Protein AF-A0A524LRJ5-F1 (afdb_monomer_lite)

Secondary structure (DSSP, 8-state):
--------------------------EEEE-SEESHHHHHHH-TTS-TT-EEEE-STT-EEEE--SSSSEEE-SEEEEEEPTT-SS--EEEE--TT-------SEEE-TT-EEEEES--

Radius of gyration: 24.69 Å; chains: 1; bounding box: 74×75×44 Å

Sequence (119 aa):
MKTRIFTVLAVMTLIVLWVIPGTAQTVHYVNAGENTLFDVITDSLTLSGDIIELVDDGGVYVYTMDSDKIEVDKVLTIRAAEGLNNKPIIRNDRVGSTSNSTRNLEIISGGSLTLIGLE

pLDDT: mean 82.55, std 18.98, range [41.06, 98.62]

Foldseek 3Di:
DDDDDDDDDDPVPPPPVPPPPDPPAEEAEFEADECRVLCQQPDPVHAANHEYEYEDQQGEHEYADPDPEREHQHNYEYEYDPPRPHAYEYDYPHPPPPDPSPHHHDYDHNGDYHYYRHD

Structure (mmCIF, N/CA/C/O backbone):
data_AF-A0A524LRJ5-F1
#
_entry.id   AF-A0A524LRJ5-F1
#
loop_
_atom_site.group_PDB
_atom_site.id
_atom_site.type_symbol
_atom_site.label_atom_id
_atom_site.label_alt_id
_atom_site.label_comp_id
_atom_site.label_asym_id
_atom_site.label_entity_id
_atom_site.label_seq_id
_atom_site.pdbx_PDB_ins_code
_atom_site.Cartn_x
_atom_site.Cartn_y
_atom_site.Cartn_z
_atom_site.occupancy
_atom_site.B_iso_or_equiv
_atom_site.auth_seq_id
_atom_site.auth_comp_id
_atom_site.auth_asym_id
_atom_site.auth_atom_id
_atom_site.pdbx_PDB_model_num
ATOM 1 N N . MET A 1 1 ? -52.421 55.422 27.328 1.00 43.94 1 MET A N 1
ATOM 2 C CA . MET A 1 1 ? -51.275 55.530 26.387 1.00 43.94 1 MET A CA 1
ATOM 3 C C . MET A 1 1 ? -50.014 55.642 27.233 1.00 43.94 1 MET A C 1
ATOM 5 O O . MET A 1 1 ? -49.984 56.554 28.033 1.00 43.94 1 MET A O 1
ATOM 9 N N . LYS A 1 2 ? -48.986 54.791 27.225 1.00 43.97 2 LYS A N 1
ATOM 10 C CA . LYS A 1 2 ? -48.541 53.659 26.397 1.00 43.97 2 LYS A CA 1
ATOM 11 C C . LYS A 1 2 ? -47.842 52.661 27.344 1.00 43.97 2 LYS A C 1
ATOM 13 O O . LYS A 1 2 ? -46.968 53.063 28.100 1.00 43.97 2 LYS A O 1
ATOM 18 N N . THR A 1 3 ? -48.193 51.381 27.280 1.00 41.06 3 THR A N 1
ATOM 19 C CA . THR A 1 3 ? -47.320 50.257 27.684 1.00 41.06 3 THR A CA 1
ATOM 20 C C . THR A 1 3 ? -46.216 50.160 26.603 1.00 41.06 3 THR A C 1
ATOM 22 O O . THR A 1 3 ? -46.502 50.479 25.449 1.00 41.06 3 THR A O 1
ATOM 25 N N . ARG A 1 4 ? -44.944 49.828 26.866 1.00 50.56 4 ARG A N 1
ATOM 26 C CA . ARG A 1 4 ? -44.391 48.458 26.949 1.00 50.56 4 ARG A CA 1
ATOM 27 C C . ARG A 1 4 ? -42.881 48.543 27.263 1.00 50.56 4 ARG A C 1
ATOM 29 O O . ARG A 1 4 ? -42.209 49.365 26.660 1.00 50.56 4 ARG A O 1
ATOM 36 N N . ILE A 1 5 ? -42.407 47.934 28.354 1.00 56.97 5 ILE A N 1
ATOM 37 C CA . ILE A 1 5 ? -41.905 46.547 28.527 1.00 56.97 5 ILE A CA 1
ATOM 38 C C . ILE A 1 5 ? -40.418 46.408 28.148 1.00 56.97 5 ILE A C 1
ATOM 40 O O . ILE A 1 5 ? -39.979 46.809 27.078 1.00 56.97 5 ILE A O 1
ATOM 44 N N . PHE A 1 6 ? -39.699 45.847 29.117 1.00 53.22 6 PHE A N 1
ATOM 45 C CA . PHE A 1 6 ? -38.280 45.549 29.234 1.00 53.22 6 PHE A CA 1
ATOM 46 C C . PHE A 1 6 ? -37.778 44.451 28.268 1.00 53.22 6 PHE A C 1
ATOM 48 O O . PHE A 1 6 ? -38.572 43.693 27.715 1.00 53.22 6 PHE A O 1
ATOM 55 N N . THR A 1 7 ? -36.442 44.304 28.234 1.00 43.97 7 THR A N 1
ATOM 56 C CA . THR A 1 7 ? -35.706 43.014 28.218 1.00 43.97 7 THR A CA 1
ATOM 57 C C . THR A 1 7 ? -34.920 42.675 26.937 1.00 43.97 7 THR A C 1
ATOM 59 O O . THR A 1 7 ? -35.451 42.148 25.972 1.00 43.97 7 THR A O 1
ATOM 62 N N . VAL A 1 8 ? -33.617 42.997 26.990 1.00 44.19 8 VAL A N 1
ATOM 63 C CA . VAL A 1 8 ? -32.451 42.083 26.912 1.00 44.19 8 VAL A CA 1
ATOM 64 C C . VAL A 1 8 ? -32.404 41.047 25.768 1.00 44.19 8 VAL A C 1
ATOM 66 O O . VAL A 1 8 ? -33.165 40.092 25.740 1.00 44.19 8 VAL A O 1
ATOM 69 N N . LEU A 1 9 ? -31.353 41.202 24.947 1.00 49.91 9 LEU A N 1
ATOM 70 C CA . LEU A 1 9 ? -30.474 40.150 24.409 1.00 49.91 9 LEU A CA 1
ATOM 71 C C . LEU A 1 9 ? -31.120 39.041 23.560 1.00 49.91 9 LEU A C 1
ATOM 73 O O . LEU A 1 9 ? -31.596 38.032 24.064 1.00 49.91 9 LEU A O 1
ATOM 77 N N . ALA A 1 10 ? -30.949 39.150 22.246 1.00 45.69 10 ALA A N 1
ATOM 78 C CA . ALA A 1 10 ? -30.918 37.988 21.366 1.00 45.69 10 ALA A CA 1
ATOM 79 C C . ALA A 1 10 ? -29.766 38.169 20.374 1.00 45.69 10 ALA A C 1
ATOM 81 O O . ALA A 1 10 ? -29.952 38.535 19.216 1.00 45.69 10 ALA A O 1
ATOM 82 N N . VAL A 1 11 ? -28.545 37.937 20.866 1.00 45.44 11 VAL A N 1
ATOM 83 C CA . VAL A 1 11 ? -27.429 37.528 20.011 1.00 45.44 11 VAL A CA 1
ATOM 84 C C . VAL A 1 11 ? -27.835 36.160 19.470 1.00 45.44 11 VAL A C 1
ATOM 86 O O . VAL A 1 11 ? -27.663 35.137 20.126 1.00 45.44 11 VAL A O 1
ATOM 89 N N . MET A 1 12 ? -28.498 36.157 18.318 1.00 45.38 12 MET A N 1
ATOM 90 C CA . MET A 1 12 ? -28.924 34.944 17.635 1.00 45.38 12 MET A CA 1
ATOM 91 C C . MET A 1 12 ? -27.714 34.373 16.892 1.00 45.38 12 MET A C 1
ATOM 93 O O . MET A 1 12 ? -27.611 34.436 15.670 1.00 45.38 12 MET A O 1
ATOM 97 N N . THR A 1 13 ? -26.748 33.874 17.666 1.00 54.78 13 THR A N 1
ATOM 98 C CA . THR A 1 13 ? -25.633 33.080 17.160 1.00 54.78 13 THR A CA 1
ATOM 99 C C . THR A 1 13 ? -26.225 31.799 16.590 1.00 54.78 13 THR A C 1
ATOM 101 O O . THR A 1 13 ? -26.645 30.910 17.330 1.00 54.78 13 THR A O 1
ATOM 104 N N . LEU A 1 14 ? -26.295 31.714 15.265 1.00 50.03 14 LEU A N 1
ATOM 105 C CA . LEU A 1 14 ? -26.525 30.463 14.562 1.00 50.03 14 LEU A CA 1
ATOM 106 C C . LEU A 1 14 ? -25.326 29.556 14.864 1.00 50.03 14 LEU A C 1
ATOM 108 O O . LEU A 1 14 ? -24.270 29.679 14.247 1.00 50.03 14 LEU A O 1
ATOM 112 N N . ILE A 1 15 ? -25.468 28.678 15.856 1.00 57.53 15 ILE A N 1
ATOM 113 C CA . ILE A 1 15 ? -24.544 27.567 16.067 1.00 57.53 15 ILE A CA 1
ATOM 114 C C . ILE A 1 15 ? -24.786 26.613 14.899 1.00 57.53 15 ILE A C 1
ATOM 116 O O . ILE A 1 15 ? -25.651 25.741 14.951 1.00 57.53 15 ILE A O 1
ATOM 120 N N . VAL A 1 16 ? -24.053 26.823 13.805 1.00 57.28 16 VAL A N 1
ATOM 121 C CA . VAL A 1 16 ? -23.838 25.781 12.806 1.00 57.28 16 VAL A CA 1
ATOM 122 C C . VAL A 1 16 ? -23.028 24.718 13.530 1.00 57.28 16 VAL 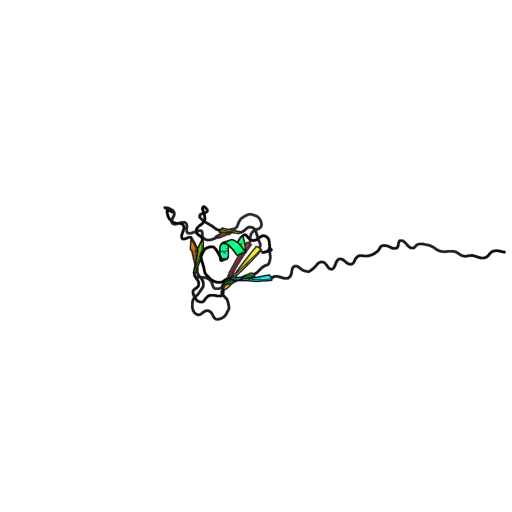A C 1
ATOM 124 O O . VAL A 1 16 ? -21.826 24.872 13.745 1.00 57.28 16 VAL A O 1
ATOM 127 N N . LEU A 1 17 ? -23.721 23.685 14.002 1.00 54.91 17 LEU A N 1
ATOM 128 C CA . LEU A 1 17 ? -23.103 22.485 14.530 1.00 54.91 17 LEU A CA 1
ATOM 129 C C . LEU A 1 17 ? -22.402 21.823 13.342 1.00 54.91 17 LEU A C 1
ATOM 131 O O . LEU A 1 17 ? -23.007 21.053 12.599 1.00 54.91 17 LEU A O 1
ATOM 135 N N . TRP A 1 18 ? -21.146 22.200 13.104 1.00 58.88 18 TRP A N 1
ATOM 136 C CA . TRP A 1 18 ? -20.268 21.438 12.236 1.00 58.88 18 TRP A CA 1
ATOM 137 C C . TRP A 1 18 ? -20.172 20.061 12.872 1.00 58.88 18 TRP A C 1
ATOM 139 O O . TRP A 1 18 ? -19.481 19.868 13.872 1.00 58.88 18 TRP A O 1
ATOM 149 N N . VAL A 1 19 ? -20.929 19.113 12.326 1.00 54.06 19 VAL A N 1
ATOM 150 C CA . VAL A 1 19 ? -20.603 17.705 12.472 1.00 54.06 19 VAL A CA 1
ATOM 151 C C . VAL A 1 19 ? -19.222 17.606 11.853 1.00 54.06 19 VAL A C 1
ATOM 153 O O . VAL A 1 19 ? -19.092 17.629 10.635 1.00 54.06 19 VAL A O 1
ATOM 156 N N . ILE A 1 20 ? -18.186 17.638 12.688 1.00 62.09 20 ILE A N 1
ATOM 157 C CA . ILE A 1 20 ? -16.846 17.263 12.268 1.00 62.09 20 ILE A CA 1
ATOM 158 C C . ILE A 1 20 ? -17.015 15.784 11.932 1.00 62.09 20 ILE A C 1
ATOM 160 O O . ILE A 1 20 ? -17.280 15.012 12.861 1.00 62.09 20 ILE A O 1
ATOM 164 N N . PRO A 1 21 ? -16.991 15.369 10.650 1.00 60.34 21 PRO A N 1
ATOM 165 C CA . PRO A 1 21 ? -16.939 13.951 10.372 1.00 60.34 21 PRO A CA 1
ATOM 166 C C . PRO A 1 21 ? -15.693 13.454 11.099 1.00 60.34 21 PRO A C 1
ATOM 168 O O . PRO A 1 21 ? -14.584 13.919 10.831 1.00 60.34 21 PRO A O 1
ATOM 171 N N . GLY A 1 22 ? -15.879 12.579 12.090 1.00 60.12 22 GLY A N 1
ATOM 172 C CA . GLY A 1 22 ? -14.759 11.802 12.596 1.00 60.12 22 GLY A CA 1
ATOM 173 C C . GLY A 1 22 ? -14.112 11.167 11.374 1.00 60.12 22 GLY A C 1
ATOM 174 O O . GLY A 1 22 ? -14.838 10.678 10.507 1.00 60.12 22 GLY A O 1
ATOM 175 N N . THR A 1 23 ? -12.790 11.265 11.251 1.00 63.84 23 THR A N 1
ATOM 176 C CA . THR A 1 23 ? -12.048 10.651 10.150 1.00 63.84 23 THR A CA 1
ATOM 177 C C . THR A 1 23 ? -12.337 9.157 10.189 1.00 63.84 23 THR A C 1
ATOM 179 O O . THR A 1 23 ? -11.756 8.425 10.992 1.00 63.84 23 THR A O 1
ATOM 182 N N . ALA A 1 24 ? -13.325 8.724 9.410 1.00 75.06 24 ALA A N 1
ATOM 183 C CA . ALA A 1 24 ? -13.663 7.326 9.289 1.00 75.06 24 ALA A CA 1
ATOM 184 C C . ALA A 1 24 ? -12.487 6.689 8.560 1.00 75.06 24 ALA A C 1
ATOM 186 O O . ALA A 1 24 ? -12.210 7.035 7.414 1.00 75.06 24 ALA A O 1
ATOM 187 N N . GLN A 1 25 ? -11.766 5.822 9.265 1.00 88.06 25 GLN A N 1
ATOM 188 C CA . GLN A 1 25 ? -10.726 4.997 8.671 1.00 88.06 25 GLN A CA 1
ATOM 189 C C . GLN A 1 25 ? -11.333 4.247 7.483 1.00 88.06 25 GLN A C 1
ATOM 191 O O . GLN A 1 25 ? -12.290 3.485 7.656 1.00 88.06 25 GLN A O 1
ATOM 196 N N . THR A 1 26 ? -10.799 4.492 6.289 1.00 95.44 26 THR A N 1
ATOM 197 C CA . THR A 1 26 ? -11.261 3.857 5.054 1.00 95.44 26 THR A CA 1
ATOM 198 C C . THR A 1 26 ? -10.388 2.644 4.746 1.00 95.44 26 THR A C 1
ATOM 200 O O . THR A 1 26 ? -9.191 2.637 5.038 1.00 95.44 26 THR A O 1
ATOM 203 N N . VAL A 1 27 ? -10.998 1.592 4.190 1.00 97.75 27 VAL A N 1
ATOM 204 C CA . VAL A 1 27 ? -10.288 0.401 3.707 1.00 97.75 27 VAL A CA 1
ATOM 205 C C . VAL A 1 27 ? -10.252 0.434 2.182 1.00 97.75 27 VAL A C 1
ATOM 207 O O . VAL A 1 27 ? -11.301 0.421 1.537 1.00 97.75 27 VAL A O 1
ATOM 210 N N . HIS A 1 28 ? -9.047 0.454 1.621 1.00 98.25 28 HIS A N 1
ATOM 211 C CA . HIS A 1 28 ? -8.770 0.395 0.189 1.00 98.25 28 HIS A CA 1
ATOM 212 C C . HIS A 1 28 ? -8.388 -1.037 -0.181 1.00 98.25 28 HIS A C 1
ATOM 214 O O . HIS A 1 28 ? -7.331 -1.514 0.222 1.00 98.25 28 HIS A O 1
ATOM 220 N N . TYR A 1 29 ? -9.245 -1.737 -0.922 1.00 98.25 29 TYR A N 1
ATOM 221 C CA . TYR A 1 29 ? -8.967 -3.097 -1.393 1.00 98.25 29 TYR A CA 1
ATOM 222 C C . TYR A 1 29 ? -8.143 -3.041 -2.679 1.00 98.25 29 TYR A C 1
ATOM 224 O O . TYR A 1 29 ? -8.552 -2.392 -3.644 1.00 98.25 29 TYR A O 1
ATOM 232 N N . VAL A 1 30 ? -6.997 -3.721 -2.703 1.00 98.44 30 VAL A N 1
ATOM 233 C CA . VAL A 1 30 ? -6.028 -3.624 -3.802 1.00 98.44 30 VAL A CA 1
ATOM 234 C C . VAL A 1 30 ? -5.694 -5.011 -4.332 1.00 98.44 30 VAL A C 1
ATOM 236 O O . VAL A 1 30 ? -5.111 -5.839 -3.627 1.00 98.44 30 VAL A O 1
ATOM 239 N N . ASN A 1 31 ? -6.039 -5.251 -5.595 1.00 98.31 31 ASN A N 1
ATOM 240 C CA . ASN A 1 31 ? -5.592 -6.430 -6.335 1.00 98.31 31 ASN A CA 1
ATOM 241 C C . ASN A 1 31 ? -4.105 -6.287 -6.685 1.00 98.31 31 ASN A C 1
ATOM 243 O O . ASN A 1 31 ? -3.612 -5.177 -6.887 1.00 98.31 31 ASN A O 1
ATOM 247 N N . ALA A 1 32 ? -3.400 -7.406 -6.775 1.00 97.38 32 ALA A N 1
ATOM 248 C CA . ALA A 1 32 ? -2.020 -7.464 -7.214 1.00 97.38 32 ALA A CA 1
ATOM 249 C C . ALA A 1 32 ? -1.869 -6.976 -8.658 1.00 97.38 32 ALA A C 1
ATOM 251 O O . ALA A 1 32 ? -2.757 -7.112 -9.501 1.00 97.38 32 ALA A O 1
ATOM 252 N N . GLY A 1 33 ? -0.697 -6.426 -8.951 1.00 94.50 33 GLY A N 1
ATOM 253 C CA . GLY A 1 33 ? -0.383 -5.891 -10.263 1.00 94.50 33 GLY A CA 1
ATOM 254 C C . GLY A 1 33 ? 0.664 -4.796 -10.203 1.00 94.50 33 GLY A C 1
ATOM 255 O O . GLY A 1 33 ? 1.053 -4.329 -9.130 1.00 94.50 33 GLY A O 1
ATOM 256 N N . GLU A 1 34 ? 1.102 -4.388 -11.385 1.00 92.44 34 GLU A N 1
ATOM 257 C CA . GLU A 1 34 ? 2.058 -3.306 -11.566 1.00 92.44 34 GLU A CA 1
ATOM 258 C C . GLU A 1 34 ? 1.441 -1.968 -11.139 1.00 92.44 34 GLU A C 1
ATOM 260 O O . GLU A 1 34 ? 0.329 -1.631 -11.539 1.00 92.44 34 GLU A O 1
ATOM 265 N N . ASN A 1 35 ? 2.158 -1.232 -10.293 1.00 92.44 35 ASN A N 1
ATOM 266 C CA . ASN A 1 35 ? 1.845 0.090 -9.748 1.00 92.44 35 ASN A CA 1
ATOM 267 C C . ASN A 1 35 ? 0.531 0.215 -8.957 1.00 92.44 35 ASN A C 1
ATOM 269 O O . ASN A 1 35 ? 0.300 1.244 -8.339 1.00 92.44 35 ASN A O 1
ATOM 273 N N . THR A 1 36 ? -0.263 -0.847 -8.838 1.00 95.50 36 THR A N 1
ATOM 274 C CA . THR A 1 36 ? -1.531 -0.872 -8.082 1.00 95.50 36 THR A CA 1
ATOM 275 C C . THR A 1 36 ? -1.402 -0.358 -6.643 1.00 95.50 36 THR A C 1
ATOM 277 O O . THR A 1 36 ? -2.170 0.495 -6.205 1.00 95.50 36 THR A O 1
ATOM 280 N N . LEU A 1 37 ? -0.404 -0.843 -5.899 1.00 95.50 37 LEU A N 1
ATOM 281 C CA . LEU A 1 37 ? -0.140 -0.399 -4.529 1.00 95.50 37 LEU A CA 1
ATOM 282 C C . LEU A 1 37 ? 0.460 1.013 -4.484 1.00 95.50 37 LEU A C 1
AT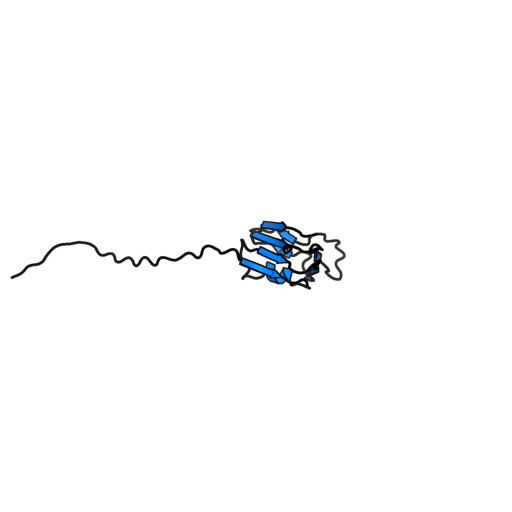OM 284 O O . LEU A 1 37 ? 0.143 1.788 -3.584 1.00 95.50 37 LEU A O 1
ATOM 288 N N . PHE A 1 38 ? 1.321 1.345 -5.447 1.00 94.50 38 PHE A N 1
ATOM 289 C CA . PHE A 1 38 ? 1.924 2.672 -5.560 1.00 94.50 38 PHE A CA 1
ATOM 290 C C . PHE A 1 38 ? 0.853 3.748 -5.769 1.00 94.50 38 PHE A C 1
ATOM 292 O O . PHE A 1 38 ? 0.849 4.756 -5.058 1.00 94.50 38 PHE A O 1
ATOM 299 N N . ASP A 1 39 ? -0.084 3.499 -6.683 1.00 95.06 39 ASP A N 1
ATOM 300 C CA . ASP A 1 39 ? -1.176 4.411 -7.006 1.00 95.06 39 ASP A CA 1
ATOM 301 C C . ASP A 1 39 ? -2.010 4.703 -5.755 1.00 95.06 39 ASP A C 1
ATOM 303 O O . ASP A 1 39 ? -2.248 5.862 -5.430 1.00 95.06 39 ASP A O 1
ATOM 307 N N . VAL A 1 40 ? -2.362 3.674 -4.977 1.00 96.94 40 VAL A N 1
ATOM 308 C CA . VAL A 1 40 ? -3.169 3.846 -3.757 1.00 96.94 40 VAL A CA 1
ATOM 309 C C . VAL A 1 40 ? -2.405 4.568 -2.642 1.00 96.94 40 VAL A C 1
ATOM 311 O O . VAL A 1 40 ? -2.985 5.412 -1.962 1.00 96.94 40 VAL A O 1
ATOM 314 N N . ILE A 1 41 ? -1.113 4.285 -2.436 1.00 95.56 41 ILE A N 1
ATOM 315 C CA . ILE A 1 41 ? -0.303 4.975 -1.410 1.00 95.56 41 ILE A CA 1
ATOM 316 C C . ILE A 1 41 ? -0.169 6.472 -1.736 1.00 95.56 41 ILE A C 1
ATOM 318 O O . ILE A 1 41 ? -0.295 7.330 -0.850 1.00 95.56 41 ILE A O 1
ATOM 322 N N . THR A 1 42 ? 0.073 6.787 -3.008 1.00 94.00 42 THR A N 1
ATOM 323 C CA . THR A 1 42 ? 0.322 8.159 -3.469 1.00 94.00 42 THR A CA 1
ATOM 324 C C . THR A 1 42 ? -0.957 8.956 -3.730 1.00 94.00 42 THR A C 1
ATOM 326 O O . THR A 1 42 ? -0.901 10.187 -3.777 1.00 94.00 42 THR A O 1
ATOM 329 N N . ASP A 1 43 ? -2.121 8.302 -3.798 1.00 95.00 43 ASP A N 1
ATOM 330 C CA . ASP A 1 43 ? -3.408 8.968 -3.996 1.00 95.00 43 ASP A CA 1
ATOM 331 C C . ASP A 1 43 ? -3.719 9.970 -2.870 1.00 95.00 43 ASP A C 1
ATOM 333 O O . ASP A 1 43 ? -3.673 9.664 -1.676 1.00 95.00 43 ASP A O 1
ATOM 337 N N . SER A 1 44 ? -4.083 11.190 -3.261 1.00 92.81 44 SER A N 1
ATOM 338 C CA . SER A 1 44 ? -4.597 12.245 -2.382 1.00 92.81 44 SER A CA 1
ATOM 339 C C . SER A 1 44 ? -5.879 11.876 -1.623 1.00 92.81 44 SER A C 1
ATOM 341 O O . SER A 1 44 ? -6.162 12.479 -0.587 1.00 92.81 44 SER A O 1
ATOM 343 N N . LEU A 1 45 ? -6.653 10.911 -2.129 1.00 92.69 45 LEU A N 1
ATOM 344 C CA . LEU A 1 45 ? -7.866 10.398 -1.491 1.00 92.69 45 LEU A CA 1
ATOM 345 C C . LEU A 1 45 ? -7.566 9.379 -0.386 1.00 92.69 45 LEU A C 1
ATOM 347 O O . LEU A 1 45 ? -8.414 9.169 0.478 1.00 92.69 45 LEU A O 1
ATOM 351 N N . THR A 1 46 ? -6.372 8.784 -0.385 1.00 95.25 46 THR A N 1
ATOM 352 C CA . THR A 1 46 ? -5.887 7.942 0.710 1.00 95.25 46 THR A CA 1
ATOM 353 C C . THR A 1 46 ? -5.369 8.841 1.823 1.00 95.25 46 THR A C 1
ATOM 355 O O . THR A 1 46 ? -4.404 9.592 1.633 1.00 95.25 46 THR A O 1
ATOM 358 N N . LEU A 1 47 ? -6.008 8.776 2.989 1.00 95.31 47 LEU A N 1
ATOM 359 C CA . LEU A 1 47 ? -5.746 9.660 4.121 1.00 95.31 47 LEU A CA 1
ATOM 360 C C . LEU A 1 47 ? -4.963 8.949 5.230 1.00 95.31 47 LEU A C 1
ATOM 362 O O . LEU A 1 47 ? -5.001 7.730 5.383 1.00 95.31 47 LEU A O 1
ATOM 366 N N . SER A 1 48 ? -4.265 9.728 6.061 1.00 95.56 48 SER A N 1
ATOM 367 C CA . SER A 1 48 ? -3.647 9.203 7.282 1.00 95.56 48 SER A CA 1
ATOM 368 C C . SER A 1 48 ? -4.696 8.553 8.187 1.00 95.56 48 SER A C 1
ATOM 370 O O . SER A 1 48 ? -5.689 9.178 8.556 1.00 95.56 48 SER A O 1
ATOM 372 N N . GLY A 1 49 ? -4.432 7.316 8.584 1.00 95.75 49 GLY A N 1
ATOM 373 C CA . GLY A 1 49 ? -5.323 6.440 9.330 1.00 95.75 49 GLY A CA 1
ATOM 374 C C . GLY A 1 49 ? -5.904 5.312 8.480 1.00 95.75 49 GLY A C 1
ATOM 375 O O . GLY A 1 49 ? -6.369 4.337 9.064 1.00 95.75 49 GLY A O 1
ATOM 376 N N . ASP A 1 50 ? -5.856 5.401 7.150 1.00 97.81 50 ASP A N 1
ATOM 377 C CA . ASP A 1 50 ? -6.453 4.405 6.261 1.00 97.81 50 ASP A CA 1
ATOM 378 C C . ASP A 1 50 ? -5.731 3.051 6.277 1.00 97.81 50 ASP A C 1
ATOM 380 O O . ASP A 1 50 ? -4.561 2.906 6.659 1.00 97.81 50 ASP A O 1
ATOM 384 N N . ILE A 1 51 ? -6.478 2.038 5.841 1.00 98.19 51 ILE A N 1
ATOM 385 C CA . ILE A 1 51 ? -6.012 0.670 5.659 1.00 98.19 51 ILE A CA 1
ATOM 386 C C . ILE A 1 51 ? -5.981 0.371 4.163 1.00 98.19 51 ILE A C 1
ATOM 388 O O . ILE A 1 51 ? -6.966 0.576 3.464 1.00 98.19 51 ILE A O 1
ATOM 392 N N . ILE A 1 52 ? -4.874 -0.178 3.689 1.00 98.56 52 ILE A N 1
ATOM 393 C CA . ILE A 1 52 ? -4.734 -0.773 2.367 1.00 98.56 52 ILE A CA 1
ATOM 394 C C . ILE A 1 52 ? -4.752 -2.291 2.563 1.00 98.56 52 ILE A C 1
ATOM 396 O O . ILE A 1 52 ? -3.854 -2.853 3.194 1.00 98.56 52 ILE A O 1
ATOM 400 N N . GLU A 1 53 ? -5.796 -2.950 2.074 1.00 98.56 53 GLU A N 1
ATOM 401 C CA . GLU A 1 53 ? -5.970 -4.398 2.164 1.00 98.56 53 GLU A CA 1
ATOM 402 C C . GLU A 1 53 ? -5.601 -5.068 0.837 1.00 98.56 53 GLU A C 1
ATOM 404 O O . GLU A 1 53 ? -6.223 -4.831 -0.197 1.00 98.56 53 GLU A O 1
ATOM 409 N N . LEU A 1 54 ? -4.568 -5.905 0.879 1.00 98.62 54 LEU A N 1
ATOM 410 C CA . LEU A 1 54 ? -4.055 -6.681 -0.245 1.00 98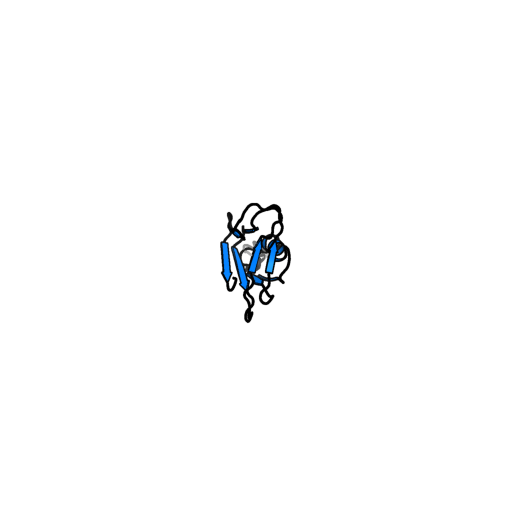.62 54 LEU A CA 1
ATOM 411 C C . LEU A 1 54 ? -4.859 -7.981 -0.348 1.00 98.62 54 LEU A C 1
ATOM 413 O O . LEU A 1 54 ? -4.791 -8.814 0.560 1.00 98.62 54 LEU A O 1
ATOM 417 N N . VAL A 1 55 ? -5.647 -8.133 -1.413 1.00 98.38 55 VAL A N 1
ATOM 418 C CA . VAL A 1 55 ? -6.705 -9.162 -1.477 1.00 98.38 55 VAL A CA 1
ATOM 419 C C . VAL A 1 55 ? -6.339 -10.429 -2.250 1.00 98.38 55 VAL A C 1
ATOM 421 O O . VAL A 1 55 ? -7.057 -11.421 -2.145 1.00 98.38 55 VAL A O 1
ATOM 424 N N . ASP A 1 56 ? -5.234 -10.427 -2.994 1.00 98.38 56 ASP A N 1
ATOM 425 C CA . ASP A 1 56 ? -4.866 -11.562 -3.842 1.00 98.38 56 ASP A CA 1
ATOM 426 C C . ASP A 1 56 ? -3.961 -12.569 -3.114 1.00 98.38 56 ASP A C 1
ATOM 428 O O . ASP A 1 56 ? -2.930 -12.209 -2.540 1.00 98.38 56 ASP A O 1
ATOM 432 N N . ASP A 1 57 ? -4.328 -13.855 -3.182 1.00 97.62 57 ASP A N 1
ATOM 433 C CA . ASP A 1 57 ? -3.595 -14.972 -2.569 1.00 97.62 57 ASP A CA 1
ATOM 434 C C . ASP A 1 57 ? -2.206 -15.142 -3.198 1.00 97.62 57 ASP A C 1
ATOM 436 O O . ASP A 1 57 ? -2.077 -15.559 -4.349 1.00 97.62 57 ASP A O 1
ATOM 440 N N . GLY A 1 58 ? -1.153 -14.799 -2.450 1.00 96.62 58 GLY A N 1
ATOM 441 C CA . GLY A 1 58 ? 0.218 -14.755 -2.975 1.00 96.62 58 GLY A CA 1
ATOM 442 C C . GLY A 1 58 ? 0.445 -13.629 -3.988 1.00 96.62 58 GLY A C 1
ATOM 443 O O . GLY A 1 58 ? 1.366 -13.706 -4.805 1.00 96.62 58 GLY A O 1
ATOM 444 N N . GLY A 1 59 ? -0.411 -12.603 -3.965 1.00 96.94 59 GLY A N 1
ATOM 445 C CA . GLY A 1 59 ? -0.369 -11.474 -4.881 1.00 96.94 59 GLY A CA 1
ATOM 446 C C . GLY A 1 59 ? 0.981 -10.758 -4.873 1.00 96.94 59 GLY A C 1
ATOM 447 O O . GLY A 1 59 ? 1.570 -10.513 -3.819 1.00 96.94 59 GLY A O 1
ATOM 448 N N . VAL A 1 60 ? 1.465 -10.395 -6.061 1.00 95.06 60 VAL A N 1
ATOM 449 C CA . VAL A 1 60 ? 2.709 -9.640 -6.227 1.00 95.06 60 VAL A CA 1
ATOM 450 C C . VAL A 1 60 ? 2.394 -8.200 -6.620 1.00 95.06 60 VAL A C 1
ATOM 452 O O . VAL A 1 60 ? 1.869 -7.933 -7.700 1.00 95.06 60 VAL A O 1
ATOM 455 N N . TYR A 1 61 ? 2.774 -7.274 -5.748 1.00 94.19 61 TYR A N 1
ATOM 456 C CA . TYR A 1 61 ? 2.579 -5.839 -5.906 1.00 94.19 61 TYR A CA 1
ATOM 457 C C . TYR A 1 61 ? 3.886 -5.234 -6.380 1.00 94.19 61 TYR A C 1
ATOM 459 O O . TYR A 1 61 ? 4.830 -5.035 -5.609 1.00 94.19 61 TYR A O 1
ATOM 467 N N . VAL A 1 62 ? 3.943 -5.040 -7.688 1.00 90.31 62 VAL A N 1
ATOM 468 C CA . VAL A 1 62 ? 5.146 -4.652 -8.408 1.00 90.31 62 VAL A CA 1
ATOM 469 C C . VAL A 1 62 ? 5.124 -3.152 -8.651 1.00 90.31 62 VAL A C 1
ATOM 471 O O . VAL A 1 62 ? 4.052 -2.606 -8.888 1.00 90.31 62 VAL A O 1
ATOM 474 N N . TYR A 1 63 ? 6.267 -2.474 -8.613 1.00 84.69 63 TYR A N 1
ATOM 475 C CA . TYR A 1 63 ? 6.336 -1.078 -9.037 1.00 84.69 63 TYR A CA 1
ATOM 476 C C . TYR A 1 63 ? 7.620 -0.771 -9.821 1.00 84.69 63 TYR A C 1
ATOM 478 O O . TYR A 1 63 ? 8.731 -1.108 -9.403 1.00 84.69 63 TYR A O 1
ATOM 486 N N . THR A 1 64 ? 7.429 -0.073 -10.943 1.00 76.19 64 THR A N 1
ATOM 487 C CA . THR A 1 64 ? 8.382 0.138 -12.052 1.00 76.19 64 THR A CA 1
ATOM 488 C C . THR A 1 64 ? 8.720 1.625 -12.248 1.00 76.19 64 THR A C 1
ATOM 490 O O . THR A 1 64 ? 8.838 2.117 -13.369 1.00 76.19 64 THR A O 1
ATOM 493 N N . MET A 1 65 ? 8.852 2.392 -11.167 1.00 69.62 65 MET A N 1
ATOM 494 C CA . MET A 1 65 ? 9.051 3.848 -11.253 1.00 69.62 65 MET A CA 1
ATOM 495 C C . MET A 1 65 ? 10.534 4.253 -11.346 1.00 69.62 65 MET A C 1
ATOM 497 O O . MET A 1 65 ? 11.440 3.480 -11.027 1.00 69.62 65 MET A O 1
ATOM 501 N N . ASP A 1 66 ? 10.799 5.513 -11.722 1.00 69.12 66 ASP A N 1
ATOM 502 C CA . ASP A 1 66 ? 12.150 6.114 -11.705 1.00 69.12 66 ASP A CA 1
ATOM 503 C C . ASP A 1 66 ? 12.771 6.168 -10.293 1.00 69.12 66 ASP A C 1
ATOM 505 O O . ASP A 1 66 ? 13.986 6.351 -10.136 1.00 69.12 66 ASP A O 1
ATOM 509 N N . SER A 1 67 ? 11.946 5.974 -9.262 1.00 73.31 67 SER A N 1
ATOM 510 C CA . SER A 1 67 ? 12.343 5.824 -7.865 1.00 73.31 67 SER A CA 1
ATOM 511 C C . SER A 1 67 ? 12.656 4.364 -7.525 1.00 73.31 67 SER A C 1
ATOM 513 O O . SER A 1 67 ? 11.992 3.438 -7.982 1.00 73.31 67 SER A O 1
ATOM 515 N N . ASP A 1 68 ? 13.658 4.131 -6.677 1.00 79.88 68 ASP A N 1
ATOM 516 C CA . ASP A 1 68 ? 13.974 2.796 -6.157 1.00 79.88 68 ASP A CA 1
ATOM 517 C C . ASP A 1 68 ? 13.056 2.359 -4.998 1.00 79.88 68 ASP A C 1
ATOM 519 O O . ASP A 1 68 ? 13.254 1.282 -4.443 1.00 79.88 68 ASP A O 1
ATOM 523 N N . LYS A 1 69 ? 12.048 3.163 -4.643 1.00 85.00 69 LYS A N 1
ATOM 524 C CA . LYS A 1 69 ? 11.190 3.003 -3.457 1.00 85.00 69 LYS A CA 1
ATOM 525 C C . LYS A 1 69 ? 9.855 3.733 -3.612 1.00 85.00 69 LYS A C 1
ATOM 527 O O . LYS A 1 69 ? 9.762 4.698 -4.374 1.00 85.00 69 LYS A O 1
ATOM 532 N N . ILE A 1 70 ? 8.861 3.319 -2.831 1.00 90.00 70 ILE A N 1
ATOM 533 C CA . ILE A 1 70 ? 7.627 4.085 -2.616 1.00 90.00 70 ILE A CA 1
ATOM 534 C C . ILE A 1 70 ? 7.797 4.925 -1.348 1.00 90.00 70 ILE A C 1
ATOM 536 O O . ILE A 1 70 ? 8.046 4.376 -0.274 1.00 90.00 70 ILE A O 1
ATOM 540 N N . GLU A 1 71 ? 7.682 6.245 -1.465 1.00 92.88 71 GLU A N 1
ATOM 541 C CA . GLU A 1 71 ? 7.706 7.147 -0.311 1.00 92.88 71 GLU A CA 1
ATOM 542 C C . GLU A 1 71 ? 6.338 7.154 0.384 1.00 92.88 71 GLU A C 1
ATOM 544 O O . GLU A 1 71 ? 5.296 7.253 -0.262 1.00 92.88 71 GLU A O 1
ATOM 549 N N . VAL A 1 72 ? 6.348 7.033 1.711 1.00 95.69 72 VAL A N 1
ATOM 550 C CA . VAL A 1 72 ? 5.156 7.014 2.561 1.00 95.69 72 VAL A CA 1
ATOM 551 C C . VAL A 1 72 ? 5.206 8.220 3.494 1.00 95.69 72 VAL A C 1
ATOM 553 O O . VAL A 1 72 ? 6.022 8.268 4.417 1.00 95.69 72 VAL A O 1
ATOM 556 N N . ASP A 1 73 ? 4.320 9.186 3.259 1.00 96.69 73 ASP A N 1
ATOM 557 C CA . ASP A 1 73 ? 4.190 10.457 3.991 1.00 96.69 73 ASP A CA 1
ATOM 558 C C . ASP A 1 73 ? 2.934 10.529 4.881 1.00 96.69 73 ASP A C 1
ATOM 560 O O . ASP A 1 73 ? 2.673 11.540 5.534 1.00 96.69 73 ASP A O 1
ATOM 564 N N . LYS A 1 74 ? 2.167 9.436 4.931 1.00 95.50 74 LYS A N 1
ATOM 565 C CA . LYS A 1 74 ? 0.924 9.285 5.698 1.00 95.50 74 LYS A CA 1
ATOM 566 C C . LYS A 1 74 ? 1.052 8.179 6.739 1.00 95.50 74 LYS A C 1
ATOM 568 O O . LYS A 1 74 ? 1.885 7.280 6.623 1.00 95.50 74 LYS A O 1
ATOM 573 N N . VAL A 1 75 ? 0.188 8.213 7.749 1.00 97.12 75 VAL A N 1
ATOM 574 C CA . VAL A 1 75 ? 0.027 7.094 8.689 1.00 97.12 75 VAL A CA 1
ATOM 575 C C . VAL A 1 75 ? -0.841 6.031 8.017 1.00 97.12 75 VAL A C 1
ATOM 577 O O . VAL A 1 75 ? -2.034 6.251 7.877 1.00 97.12 75 VAL A O 1
ATOM 580 N N . LEU A 1 76 ? -0.282 4.900 7.595 1.00 97.75 76 LEU A N 1
ATOM 581 C CA . LEU A 1 76 ? -1.011 3.858 6.862 1.00 97.75 76 LEU A CA 1
ATOM 582 C C . LEU A 1 76 ? -0.843 2.482 7.506 1.00 97.75 76 LEU A C 1
ATOM 584 O O . LEU A 1 76 ? 0.194 2.155 8.092 1.00 97.75 76 LEU A O 1
ATOM 588 N N . THR A 1 77 ? -1.861 1.642 7.342 1.00 98.12 77 THR A N 1
ATOM 589 C CA . THR A 1 77 ? -1.750 0.195 7.560 1.00 98.12 77 THR A CA 1
ATOM 590 C C . THR A 1 77 ? -1.821 -0.504 6.214 1.00 98.12 77 THR A C 1
ATOM 592 O O . THR A 1 77 ? -2.811 -0.344 5.515 1.00 98.12 77 THR A O 1
ATOM 595 N N . ILE A 1 78 ? -0.824 -1.311 5.861 1.00 98.12 78 ILE A N 1
ATOM 596 C CA . ILE A 1 78 ? -0.909 -2.239 4.729 1.00 98.12 78 ILE A CA 1
ATOM 597 C C . ILE A 1 78 ? -1.044 -3.643 5.308 1.00 98.12 78 ILE A C 1
ATOM 599 O O . ILE A 1 78 ? -0.188 -4.092 6.078 1.00 98.12 78 ILE A O 1
ATOM 603 N N . ARG A 1 79 ? -2.126 -4.338 4.965 1.00 98.31 79 ARG A N 1
ATOM 604 C CA . ARG A 1 79 ? -2.399 -5.681 5.480 1.00 98.31 79 ARG A CA 1
ATOM 605 C C . ARG A 1 79 ? -2.783 -6.651 4.380 1.00 98.31 79 ARG A C 1
ATOM 607 O O . ARG A 1 79 ? -3.440 -6.270 3.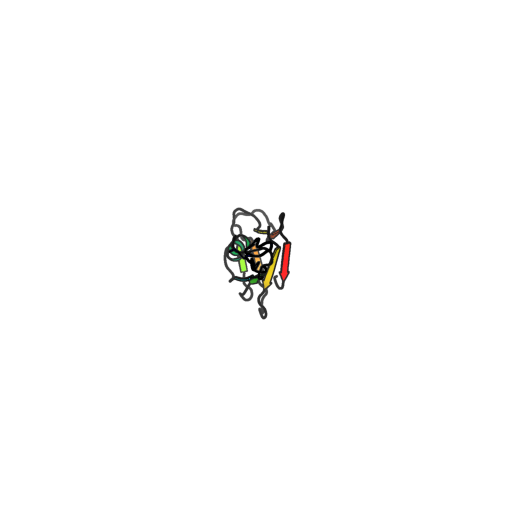420 1.00 98.31 79 ARG A O 1
ATOM 614 N N . ALA A 1 80 ? -2.416 -7.909 4.557 1.00 98.50 80 ALA A N 1
ATOM 615 C CA . ALA A 1 80 ? -3.011 -9.007 3.815 1.00 98.50 80 ALA A CA 1
ATOM 616 C C . ALA A 1 80 ? -4.475 -9.196 4.240 1.00 98.50 80 ALA A C 1
ATOM 618 O O . ALA A 1 80 ? -4.793 -9.061 5.427 1.00 98.50 80 ALA A O 1
ATOM 619 N N . ALA A 1 81 ? -5.344 -9.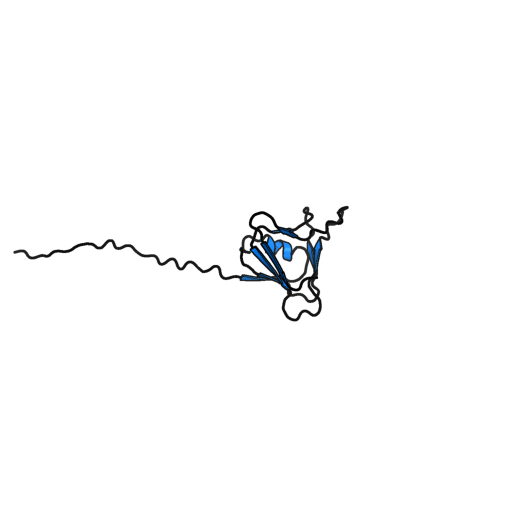525 3.286 1.00 98.44 81 ALA A N 1
ATOM 620 C CA . ALA A 1 81 ? -6.694 -9.979 3.585 1.00 98.44 81 ALA A CA 1
ATOM 621 C C . ALA A 1 81 ? -6.663 -11.241 4.467 1.00 98.44 81 ALA A C 1
ATOM 623 O O . ALA A 1 81 ? -5.723 -12.042 4.433 1.00 98.44 81 ALA A O 1
ATOM 624 N N . GLU A 1 82 ? -7.696 -11.426 5.286 1.00 96.62 82 GLU A N 1
ATOM 625 C CA . GLU A 1 82 ? -7.805 -12.625 6.114 1.00 96.62 82 GLU A CA 1
ATOM 626 C C . GLU A 1 82 ? -8.034 -13.874 5.249 1.00 96.62 82 GLU A C 1
ATOM 628 O O . GLU A 1 82 ? -8.780 -13.851 4.273 1.00 96.62 82 GLU A O 1
ATOM 633 N N . GLY A 1 83 ? -7.412 -14.992 5.631 1.00 96.38 83 GLY A N 1
ATOM 634 C CA . GLY A 1 83 ? -7.633 -16.287 4.980 1.00 96.38 83 GLY A CA 1
ATOM 635 C C . GLY A 1 83 ? -6.809 -16.554 3.717 1.00 96.38 83 GLY A C 1
ATOM 636 O O . GLY A 1 83 ? -7.021 -17.593 3.094 1.00 96.38 83 GLY A O 1
ATOM 637 N N . LEU A 1 84 ? -5.859 -15.684 3.353 1.00 97.00 84 LEU A N 1
ATOM 638 C CA . LEU A 1 84 ? -4.899 -15.986 2.286 1.00 97.00 84 LEU A CA 1
ATOM 639 C C . LEU A 1 84 ? -3.987 -17.158 2.695 1.00 97.00 84 LEU A 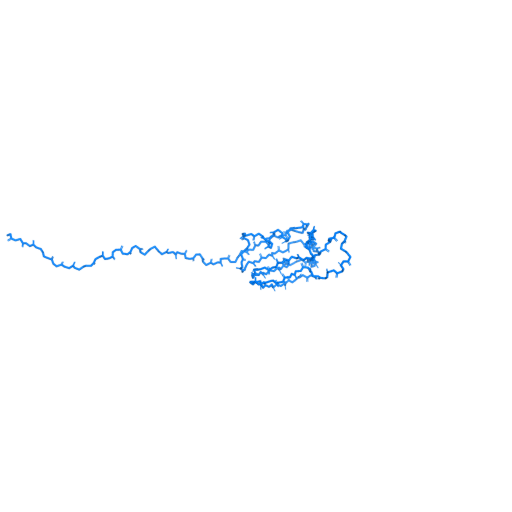C 1
ATOM 641 O O . LEU A 1 84 ? -3.454 -17.191 3.808 1.00 97.00 84 LEU A O 1
ATOM 645 N N . ASN A 1 85 ? -3.811 -18.122 1.791 1.00 97.50 85 ASN A N 1
ATOM 646 C CA . ASN A 1 85 ? -2.915 -19.267 1.976 1.00 97.50 85 ASN A CA 1
ATOM 647 C C . ASN A 1 85 ? -1.453 -18.863 1.752 1.00 97.50 85 ASN A C 1
ATOM 649 O O . ASN A 1 85 ? -0.549 -19.404 2.389 1.00 97.50 85 ASN A O 1
ATOM 653 N N . ASN A 1 86 ? -1.236 -17.916 0.842 1.00 97.56 86 ASN A N 1
ATOM 654 C CA . ASN A 1 86 ? 0.051 -17.378 0.442 1.00 97.56 86 ASN A CA 1
ATOM 655 C C . ASN A 1 86 ? 0.075 -15.878 0.747 1.00 97.56 86 ASN A C 1
ATOM 657 O O . ASN A 1 86 ? -0.865 -15.142 0.442 1.00 97.56 86 ASN A O 1
ATOM 661 N N . LYS A 1 87 ? 1.161 -15.413 1.363 1.00 97.25 87 LYS A N 1
ATOM 662 C CA . LYS A 1 87 ? 1.277 -14.016 1.775 1.00 97.25 87 LYS A CA 1
ATOM 663 C C . LYS A 1 87 ? 1.542 -13.106 0.568 1.00 97.25 87 LYS A C 1
ATOM 665 O O . LYS A 1 87 ? 2.327 -13.476 -0.303 1.00 97.25 87 LYS A O 1
ATOM 670 N N . PRO A 1 88 ? 0.928 -11.914 0.514 1.00 97.94 88 PRO A N 1
ATOM 671 C CA . PRO A 1 88 ? 1.263 -10.894 -0.471 1.00 97.94 88 PRO A CA 1
ATOM 672 C C . PRO A 1 88 ? 2.726 -10.445 -0.391 1.00 97.94 88 PRO A C 1
ATOM 674 O O . PRO A 1 88 ? 3.273 -10.293 0.705 1.00 97.94 88 PRO A O 1
ATOM 677 N N . ILE A 1 89 ? 3.318 -10.151 -1.551 1.00 94.94 89 ILE A N 1
ATOM 678 C CA . ILE A 1 89 ? 4.709 -9.702 -1.688 1.00 94.94 89 ILE A CA 1
ATOM 679 C C . ILE A 1 89 ? 4.740 -8.319 -2.340 1.00 94.94 89 ILE A C 1
ATOM 681 O O . ILE A 1 89 ? 4.173 -8.126 -3.416 1.00 94.94 89 ILE A O 1
ATOM 685 N N . ILE A 1 90 ? 5.465 -7.375 -1.740 1.00 92.50 90 ILE A N 1
ATOM 686 C CA . ILE A 1 90 ? 5.774 -6.076 -2.357 1.00 92.50 90 ILE A CA 1
ATOM 687 C C . ILE A 1 90 ? 7.163 -6.159 -2.980 1.00 92.50 90 ILE A C 1
ATOM 689 O O . ILE A 1 90 ? 8.122 -6.568 -2.319 1.00 92.50 90 ILE A O 1
ATOM 693 N N . ARG A 1 91 ? 7.283 -5.774 -4.252 1.00 88.50 91 ARG A N 1
ATOM 694 C CA . ARG A 1 91 ? 8.530 -5.916 -5.001 1.00 88.50 91 ARG A CA 1
ATOM 695 C C . ARG A 1 91 ? 8.806 -4.716 -5.895 1.00 88.50 91 ARG A C 1
ATOM 697 O O . ARG A 1 91 ? 7.991 -4.366 -6.738 1.00 88.50 91 ARG A O 1
ATOM 704 N N . ASN A 1 92 ? 10.012 -4.174 -5.783 1.00 85.75 92 ASN A N 1
ATOM 705 C CA . ASN A 1 92 ? 10.599 -3.342 -6.825 1.00 85.75 92 ASN A CA 1
ATOM 706 C C . ASN A 1 92 ? 11.127 -4.220 -7.972 1.00 85.75 92 ASN A C 1
ATOM 708 O O . ASN A 1 92 ? 11.985 -5.074 -7.733 1.00 85.75 92 ASN A O 1
ATOM 712 N N . ASP A 1 93 ? 10.655 -4.022 -9.201 1.00 78.31 93 ASP A N 1
ATOM 713 C CA . ASP A 1 93 ? 11.131 -4.735 -10.398 1.00 78.31 93 ASP A CA 1
ATOM 714 C C . ASP A 1 93 ? 11.795 -3.811 -11.435 1.00 78.31 93 ASP A C 1
ATOM 716 O O . ASP A 1 93 ? 11.980 -4.209 -12.588 1.00 78.31 93 ASP A O 1
ATOM 720 N N . ARG A 1 94 ? 12.187 -2.593 -11.037 1.00 72.81 94 ARG A N 1
ATOM 721 C CA . ARG A 1 94 ? 12.811 -1.591 -11.909 1.00 72.81 94 ARG A CA 1
ATOM 722 C C . ARG A 1 94 ? 13.876 -2.203 -12.827 1.00 72.81 94 ARG A C 1
ATOM 724 O O . ARG A 1 94 ? 14.971 -2.586 -12.401 1.00 72.81 94 ARG A O 1
ATOM 731 N N . VAL A 1 95 ? 13.578 -2.207 -14.126 1.00 59.09 95 VAL A N 1
ATOM 732 C CA . VAL A 1 95 ? 14.474 -2.711 -15.173 1.00 59.09 95 VAL A CA 1
ATOM 733 C C . VAL A 1 95 ? 15.701 -1.801 -15.286 1.00 59.09 95 VAL A C 1
ATOM 735 O O . VAL A 1 95 ? 15.588 -0.590 -15.450 1.00 59.09 95 VAL A O 1
ATOM 738 N N . GLY A 1 96 ? 16.898 -2.385 -15.196 1.00 55.03 96 GLY A N 1
ATOM 739 C CA . GLY A 1 96 ? 18.165 -1.648 -15.290 1.00 55.03 96 GLY A CA 1
ATOM 740 C C . GLY A 1 96 ? 18.686 -1.081 -13.967 1.00 55.03 96 GLY A C 1
ATOM 741 O O . GLY A 1 96 ? 19.739 -0.440 -13.961 1.00 55.03 96 GLY A O 1
ATOM 742 N N . SER A 1 97 ? 18.020 -1.350 -12.839 1.00 51.62 97 SER A N 1
ATOM 743 C CA . SER A 1 97 ? 18.626 -1.134 -11.525 1.00 51.62 97 SER A CA 1
ATOM 744 C C . SER A 1 97 ? 19.844 -2.050 -11.365 1.00 51.62 97 SER A C 1
ATOM 746 O O . SER A 1 97 ? 19.723 -3.243 -11.113 1.00 51.62 97 SER A O 1
ATOM 748 N N . THR A 1 98 ? 21.047 -1.477 -11.428 1.00 51.44 98 THR A N 1
ATOM 749 C CA . THR A 1 98 ? 22.258 -2.066 -10.820 1.00 51.44 98 THR A CA 1
ATOM 750 C C . THR A 1 98 ? 22.163 -2.128 -9.295 1.00 51.44 98 THR A C 1
ATOM 752 O O . THR A 1 98 ? 23.045 -2.664 -8.626 1.00 51.44 98 THR A O 1
ATOM 755 N N . SER A 1 99 ? 21.102 -1.560 -8.728 1.00 48.91 99 SER A N 1
ATOM 756 C CA . SER A 1 99 ? 20.849 -1.569 -7.304 1.00 48.91 99 SER A CA 1
ATOM 757 C C . SER A 1 99 ? 19.984 -2.769 -6.953 1.00 48.91 99 SER A C 1
ATOM 759 O O . SER A 1 99 ? 18.791 -2.788 -7.240 1.00 48.91 99 SER A O 1
ATOM 761 N N . ASN A 1 100 ? 20.587 -3.711 -6.228 1.00 53.25 100 ASN A N 1
ATOM 762 C CA . ASN A 1 100 ? 19.934 -4.545 -5.217 1.00 53.25 100 ASN A CA 1
ATOM 763 C C . ASN A 1 100 ? 19.247 -3.655 -4.153 1.00 53.25 100 ASN A C 1
ATOM 765 O O . ASN A 1 100 ? 19.535 -3.786 -2.962 1.00 53.25 100 ASN A O 1
ATOM 769 N N . SER A 1 101 ? 18.436 -2.667 -4.548 1.00 55.88 101 SER A N 1
ATOM 770 C CA . SER A 1 101 ? 17.754 -1.811 -3.589 1.00 55.88 101 SER A CA 1
ATOM 771 C C . SER A 1 101 ? 16.694 -2.674 -2.929 1.00 55.88 101 SER A C 1
ATOM 773 O O . SER A 1 101 ? 15.672 -3.003 -3.517 1.00 55.88 101 SER A O 1
ATOM 775 N N . THR A 1 102 ? 16.979 -3.090 -1.701 1.00 64.06 102 THR A N 1
ATOM 776 C CA . THR A 1 102 ? 16.062 -3.828 -0.828 1.00 64.06 102 THR A CA 1
ATOM 777 C C . THR A 1 102 ? 14.938 -2.937 -0.292 1.00 64.06 102 THR A C 1
ATOM 779 O O . THR A 1 102 ? 14.100 -3.391 0.486 1.00 64.06 102 THR A O 1
ATOM 782 N N . ARG A 1 103 ? 14.932 -1.649 -0.656 1.00 72.94 103 ARG A N 1
ATOM 783 C CA . ARG A 1 103 ? 14.033 -0.638 -0.106 1.00 72.94 103 ARG A CA 1
ATOM 784 C C . ARG A 1 103 ? 12.742 -0.591 -0.908 1.00 72.94 103 ARG A C 1
ATOM 786 O O . ARG A 1 103 ? 12.605 0.212 -1.818 1.00 72.94 103 ARG A O 1
ATOM 793 N N . ASN A 1 104 ? 11.787 -1.436 -0.533 1.00 85.44 104 ASN A N 1
ATOM 794 C CA . ASN A 1 104 ? 10.463 -1.409 -1.152 1.00 85.44 104 ASN A CA 1
ATOM 795 C C . ASN A 1 104 ? 9.663 -0.145 -0.770 1.00 85.44 104 ASN A C 1
ATOM 797 O O . ASN A 1 104 ? 8.983 0.465 -1.590 1.00 85.44 104 ASN A O 1
ATOM 801 N N . LEU A 1 105 ? 9.767 0.265 0.495 1.00 90.88 105 LEU A N 1
ATOM 802 C CA . LEU A 1 105 ? 8.989 1.348 1.095 1.00 90.88 105 LEU A CA 1
ATOM 803 C C . LEU A 1 105 ? 9.932 2.225 1.927 1.00 90.88 105 LEU A C 1
ATOM 805 O O . LEU A 1 105 ? 10.759 1.699 2.676 1.00 90.88 105 LEU A O 1
ATOM 809 N N . GLU A 1 106 ? 9.807 3.543 1.818 1.00 92.38 106 GLU A N 1
ATOM 810 C CA . GLU A 1 106 ? 10.552 4.502 2.635 1.00 92.38 106 GLU A CA 1
ATOM 811 C C . GLU A 1 106 ? 9.586 5.427 3.367 1.00 92.38 106 GLU A C 1
ATOM 813 O O . GLU A 1 106 ? 8.766 6.104 2.757 1.00 92.38 106 GLU A O 1
ATOM 818 N N . ILE A 1 107 ? 9.685 5.457 4.693 1.00 95.00 107 ILE A N 1
ATOM 819 C CA . ILE A 1 107 ? 8.878 6.349 5.523 1.00 95.00 107 ILE A CA 1
ATOM 820 C C . ILE A 1 107 ? 9.566 7.713 5.555 1.00 95.00 107 ILE A C 1
ATOM 822 O O . ILE A 1 107 ? 10.712 7.818 6.000 1.00 95.00 107 ILE A O 1
ATOM 826 N N . ILE A 1 108 ? 8.858 8.751 5.112 1.00 94.75 108 ILE A N 1
ATOM 827 C CA . ILE A 1 108 ? 9.335 10.137 5.133 1.00 94.75 108 ILE A CA 1
ATOM 828 C C . ILE A 1 108 ? 8.562 10.969 6.167 1.00 94.75 108 ILE A C 1
ATOM 830 O O . ILE A 1 108 ? 7.792 10.441 6.970 1.00 94.75 108 ILE A O 1
ATOM 834 N N . SER A 1 109 ? 8.816 12.280 6.223 1.00 95.88 109 SER A N 1
ATOM 835 C CA . SER A 1 109 ? 8.190 13.164 7.215 1.00 95.88 109 SER A CA 1
ATOM 836 C C . SER A 1 109 ? 6.659 13.096 7.142 1.00 95.88 109 SER A C 1
ATOM 838 O O . SER A 1 109 ? 6.092 13.231 6.066 1.00 95.88 109 SER A O 1
ATOM 840 N N . GLY A 1 110 ? 6.003 12.885 8.289 1.00 91.38 110 GLY A N 1
ATOM 841 C CA . GLY A 1 110 ? 4.548 12.687 8.376 1.00 91.38 110 GLY A CA 1
ATOM 842 C C . GLY A 1 110 ? 4.095 11.229 8.232 1.00 91.38 110 GLY A C 1
ATOM 843 O O . GLY A 1 110 ? 2.984 10.893 8.644 1.00 91.38 110 GLY A O 1
ATOM 844 N N . GLY A 1 111 ? 4.975 10.354 7.739 1.00 95.50 111 GLY A N 1
ATOM 845 C CA . GLY A 1 111 ? 4.697 8.946 7.511 1.00 95.50 111 GLY A CA 1
ATOM 846 C C . GLY A 1 111 ? 4.789 8.070 8.758 1.00 95.50 111 GLY A C 1
ATOM 847 O O . GLY A 1 111 ? 5.607 8.280 9.655 1.00 95.50 111 GLY A O 1
ATOM 848 N N . SER A 1 112 ? 3.965 7.027 8.782 1.00 96.81 112 SER A N 1
ATOM 849 C CA . SER A 1 112 ? 4.097 5.878 9.679 1.00 96.81 112 SER A CA 1
ATOM 850 C C . SER A 1 112 ? 3.469 4.671 9.001 1.00 96.81 112 SER A C 1
ATOM 852 O O . SER A 1 112 ? 2.429 4.805 8.362 1.00 96.81 112 SER A O 1
ATOM 854 N N . LEU A 1 113 ? 4.078 3.497 9.126 1.00 96.50 113 LEU A N 1
ATOM 855 C CA . LEU A 1 113 ? 3.634 2.320 8.396 1.00 96.50 113 LEU A CA 1
ATOM 856 C C . LEU A 1 113 ? 3.497 1.114 9.316 1.00 96.50 113 LEU A C 1
ATOM 858 O O . LEU A 1 113 ? 4.446 0.721 9.994 1.00 96.50 113 LEU A O 1
ATOM 862 N N . THR A 1 114 ? 2.316 0.505 9.295 1.00 97.69 114 THR A N 1
ATOM 863 C CA . THR A 1 114 ? 2.058 -0.797 9.917 1.00 97.69 114 THR A CA 1
ATOM 864 C C . THR A 1 114 ? 1.896 -1.842 8.822 1.00 97.69 114 THR A C 1
ATOM 866 O O . THR A 1 114 ? 1.059 -1.674 7.941 1.00 97.69 114 THR A O 1
ATOM 869 N N . LEU A 1 115 ? 2.684 -2.918 8.878 1.00 97.19 115 LEU A N 1
ATOM 870 C CA . LEU A 1 115 ? 2.617 -4.037 7.935 1.00 97.19 115 LEU A CA 1
ATOM 871 C C . LEU A 1 115 ? 2.089 -5.285 8.644 1.00 97.19 115 LEU A C 1
ATOM 873 O O . LEU A 1 115 ? 2.621 -5.670 9.687 1.00 97.19 115 LEU A O 1
ATOM 877 N N . ILE A 1 116 ? 1.057 -5.924 8.089 1.00 97.94 116 ILE A N 1
ATOM 878 C CA . ILE A 1 116 ? 0.410 -7.094 8.704 1.00 97.94 116 ILE A CA 1
ATOM 879 C C . ILE A 1 116 ? 0.224 -8.200 7.666 1.00 97.94 116 ILE A C 1
ATOM 881 O O . ILE A 1 116 ? -0.541 -8.047 6.724 1.00 97.94 116 ILE A O 1
ATOM 885 N N . GLY A 1 117 ? 0.868 -9.351 7.868 1.00 96.44 117 GLY A N 1
ATOM 886 C CA . GLY A 1 117 ? 0.613 -10.544 7.049 1.00 96.44 117 GLY A CA 1
ATOM 887 C C . GLY A 1 117 ? 1.284 -10.561 5.671 1.00 96.44 117 GLY A C 1
ATOM 888 O O . GLY A 1 117 ? 0.907 -11.382 4.845 1.00 96.44 117 GLY A O 1
ATOM 889 N N . LEU A 1 118 ? 2.278 -9.703 5.434 1.00 94.69 118 LEU A N 1
ATOM 890 C CA . LEU A 1 118 ? 3.088 -9.689 4.210 1.00 94.69 118 LEU A CA 1
ATOM 891 C C . LEU A 1 118 ? 4.301 -10.635 4.331 1.00 94.69 118 LEU A C 1
ATOM 893 O O . LEU A 1 118 ? 4.668 -11.039 5.446 1.00 94.69 118 LEU A O 1
ATOM 897 N N . GLU A 1 119 ? 4.882 -11.002 3.187 1.00 91.44 119 GLU A N 1
ATOM 898 C CA . GLU A 1 119 ? 6.152 -11.745 3.065 1.00 91.44 119 GLU A CA 1
ATOM 899 C C . GLU A 1 119 ? 7.376 -10.824 2.972 1.00 91.44 119 GLU A C 1
ATOM 901 O O . GLU A 1 119 ? 7.303 -9.790 2.265 1.00 91.44 119 GLU A O 1
#